Protein AF-A0A928YW26-F1 (afdb_monomer_lite)

pLDDT: mean 84.2, std 14.19, range [53.88, 96.31]

Radius of gyration: 14.89 Å; chains: 1; bounding box: 33×38×35 Å

Foldseek 3Di:
DVLVVCVVVQADLCLVLVVLVVCCVVVPDDDPQVPDPDGTSVVVSVVSVVVQCVVCVVDDDPRGDNCPVVCCVPPVVD

Sequence (78 aa):
FGLRFMTEAGYNPRGILEVMQILSQASGGRKPEFLSSHPDPGNRLQALKAGIQKIYPQGIPQNLEDGRDRFTQAVLRR

Secondary structure (DSSP, 8-state):
-HHHHHHHTTB-TTHHHHHHHHHHHHT-S---GGG-SS--HHHHHHHHHHHHHHH-TT---TT-B--HHHHIIIIIT-

Structure (mmCIF, N/CA/C/O backbone):
data_AF-A0A928YW26-F1
#
_entry.id   AF-A0A928YW26-F1
#
loop_
_atom_site.group_PDB
_atom_site.id
_atom_site.type_symbol
_atom_site.label_atom_id
_atom_site.label_alt_id
_atom_site.label_comp_id
_atom_site.label_asym_id
_atom_site.label_entity_id
_atom_site.label_seq_id
_atom_site.pdbx_PDB_ins_code
_atom_site.Cartn_x
_atom_site.Cartn_y
_atom_site.Cartn_z
_atom_site.occupancy
_atom_site.B_iso_or_equiv
_atom_site.auth_seq_id
_atom_site.auth_comp_id
_atom_site.auth_asym_id
_atom_site.auth_atom_id
_atom_site.pdbx_PDB_model_num
ATOM 1 N N . PHE A 1 1 ? -6.943 6.768 1.628 1.00 73.44 1 PHE A N 1
ATOM 2 C CA . PHE A 1 1 ? -7.965 6.438 0.616 1.00 73.44 1 PHE A CA 1
ATOM 3 C C . PHE A 1 1 ? -7.733 5.053 0.020 1.00 73.44 1 PHE A C 1
ATOM 5 O O . PHE A 1 1 ? -8.472 4.161 0.401 1.00 73.44 1 PHE A O 1
ATOM 12 N N . GLY A 1 2 ? -6.667 4.806 -0.758 1.00 89.69 2 GLY A N 1
ATOM 13 C CA . GLY A 1 2 ? -6.427 3.490 -1.391 1.00 89.69 2 GLY A CA 1
ATOM 14 C C . GLY A 1 2 ? -6.490 2.265 -0.460 1.00 89.69 2 GLY A C 1
ATOM 15 O O . GLY A 1 2 ? -7.164 1.298 -0.781 1.00 89.69 2 GLY A O 1
ATOM 16 N N . LEU A 1 3 ? -5.887 2.331 0.735 1.00 93.75 3 LEU A N 1
ATOM 17 C CA . LEU A 1 3 ? -5.909 1.222 1.708 1.00 93.75 3 LEU A CA 1
ATOM 18 C C . LEU A 1 3 ? -7.317 0.834 2.202 1.00 93.75 3 LEU A C 1
ATOM 20 O O . LEU A 1 3 ? -7.520 -0.318 2.568 1.00 93.75 3 LEU A O 1
ATOM 24 N N . ARG A 1 4 ? -8.265 1.783 2.243 1.00 93.12 4 ARG A N 1
ATOM 25 C CA . ARG A 1 4 ? -9.665 1.504 2.615 1.00 93.12 4 ARG A CA 1
ATOM 26 C C . ARG A 1 4 ? -10.426 0.878 1.452 1.00 93.12 4 ARG A C 1
ATOM 28 O O . ARG A 1 4 ? -11.121 -0.108 1.642 1.00 93.12 4 ARG A O 1
ATOM 35 N N . PHE A 1 5 ? -10.211 1.379 0.236 1.00 95.50 5 PHE A N 1
ATOM 36 C CA . PHE A 1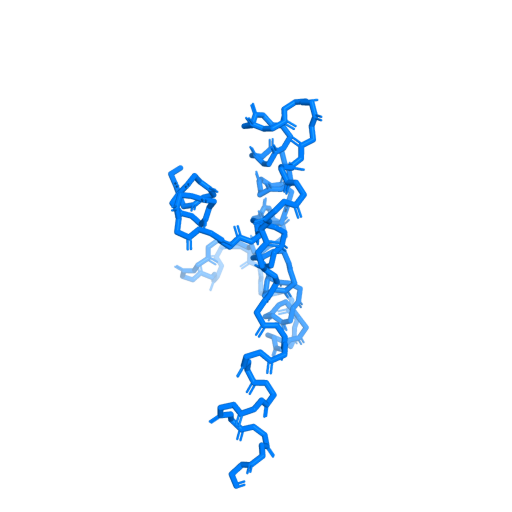 5 ? -10.827 0.792 -0.954 1.00 95.50 5 PHE A CA 1
ATOM 37 C C . PHE A 1 5 ? -10.379 -0.649 -1.196 1.00 95.50 5 PHE A C 1
ATOM 39 O O . PHE A 1 5 ? -11.190 -1.473 -1.598 1.00 95.50 5 PHE A O 1
ATOM 46 N N . MET A 1 6 ? -9.116 -0.982 -0.903 1.00 95.44 6 MET A N 1
ATOM 47 C CA . MET A 1 6 ? -8.650 -2.370 -0.975 1.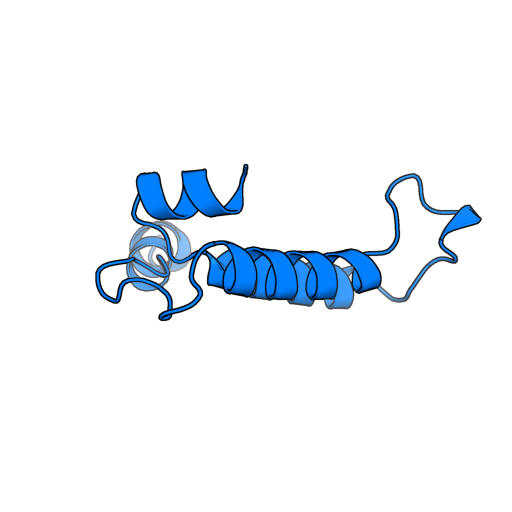00 95.44 6 MET A CA 1
ATOM 48 C C . MET A 1 6 ? -9.473 -3.283 -0.065 1.00 95.44 6 MET A C 1
ATOM 50 O O . MET A 1 6 ? -9.996 -4.286 -0.535 1.00 95.44 6 MET A O 1
ATOM 54 N N . THR A 1 7 ? -9.641 -2.913 1.206 1.00 95.44 7 THR A N 1
ATOM 55 C CA . THR A 1 7 ? -10.408 -3.730 2.155 1.00 95.44 7 THR A CA 1
ATOM 56 C C . THR A 1 7 ? -11.894 -3.769 1.853 1.00 95.44 7 THR A C 1
ATOM 58 O O . THR A 1 7 ? -12.502 -4.821 2.001 1.00 95.44 7 THR A O 1
ATOM 61 N N . GLU A 1 8 ? -12.483 -2.653 1.416 1.00 94.62 8 GLU A N 1
ATOM 62 C CA . GLU A 1 8 ? -13.894 -2.597 1.006 1.00 94.62 8 GLU A CA 1
ATOM 63 C C . GLU A 1 8 ? -14.161 -3.507 -0.200 1.00 94.62 8 GLU A C 1
ATOM 65 O O . GLU A 1 8 ? -15.217 -4.124 -0.289 1.00 94.62 8 GLU A O 1
ATOM 70 N N . ALA A 1 9 ? -13.177 -3.654 -1.089 1.00 95.06 9 ALA A N 1
ATOM 71 C CA . ALA A 1 9 ? -13.217 -4.585 -2.210 1.00 95.06 9 ALA A CA 1
ATOM 72 C C . ALA A 1 9 ? -12.804 -6.029 -1.843 1.00 95.06 9 ALA A C 1
ATOM 74 O O . ALA A 1 9 ? -12.664 -6.859 -2.739 1.00 95.06 9 ALA A O 1
ATOM 75 N N . GLY A 1 10 ? -12.588 -6.336 -0.559 1.00 95.75 10 GLY A N 1
ATOM 76 C CA . GLY A 1 10 ? -12.240 -7.678 -0.080 1.00 95.75 10 GLY A CA 1
ATOM 77 C C . GLY A 1 10 ? -10.756 -8.048 -0.174 1.00 95.75 10 GLY A C 1
ATOM 78 O O . GLY A 1 10 ? -10.401 -9.190 0.105 1.00 95.75 10 GLY A O 1
ATOM 79 N N . TYR A 1 11 ? -9.872 -7.111 -0.523 1.00 95.81 11 TYR A N 1
ATOM 80 C CA . TYR A 1 11 ? -8.435 -7.362 -0.648 1.00 95.81 11 TYR A CA 1
ATOM 81 C C . TYR A 1 11 ? -7.657 -7.012 0.618 1.00 95.81 11 TYR A C 1
ATOM 83 O O . TYR A 1 11 ? -7.886 -5.986 1.267 1.00 95.81 11 TYR A O 1
ATOM 91 N N . ASN A 1 12 ? -6.645 -7.823 0.923 1.00 96.31 12 ASN A N 1
ATOM 92 C CA . ASN A 1 12 ? -5.716 -7.547 2.007 1.00 96.31 12 ASN A CA 1
ATOM 93 C C . ASN A 1 12 ? -4.834 -6.323 1.668 1.00 96.31 12 ASN A C 1
ATOM 95 O O . ASN A 1 12 ? -4.070 -6.344 0.696 1.00 96.31 12 ASN A O 1
ATOM 99 N N . PRO A 1 13 ? -4.859 -5.250 2.482 1.00 96.12 13 PRO A N 1
ATOM 100 C CA . PRO A 1 13 ? -4.121 -4.026 2.202 1.00 96.12 13 PRO A CA 1
ATOM 101 C C . PRO A 1 13 ? -2.604 -4.206 2.340 1.00 96.12 13 PRO A C 1
ATOM 103 O O . PRO A 1 13 ? -1.862 -3.310 1.949 1.00 96.12 13 PRO A O 1
ATOM 106 N N . ARG A 1 14 ? -2.107 -5.340 2.861 1.00 94.94 14 ARG A N 1
ATOM 107 C CA . ARG A 1 14 ? -0.668 -5.651 2.866 1.00 94.94 14 ARG A CA 1
ATOM 108 C C . ARG A 1 14 ? -0.114 -5.920 1.469 1.00 94.94 14 ARG A C 1
ATOM 110 O O . ARG A 1 14 ? 1.075 -5.682 1.269 1.00 94.94 14 ARG A O 1
ATOM 117 N N . GLY A 1 15 ? -0.943 -6.321 0.501 1.00 93.94 15 GLY A N 1
ATOM 118 C CA . GLY A 1 15 ? -0.488 -6.617 -0.864 1.00 93.94 15 GLY A CA 1
ATOM 119 C C . GLY A 1 15 ? 0.218 -5.436 -1.544 1.00 93.94 15 GLY A C 1
ATOM 120 O O . GLY A 1 15 ? 1.206 -5.620 -2.248 1.00 93.94 15 GLY A O 1
ATOM 121 N N . ILE A 1 16 ? -0.192 -4.193 -1.259 1.00 92.94 16 ILE A N 1
ATOM 122 C CA . ILE A 1 16 ? 0.477 -3.004 -1.817 1.00 92.94 16 ILE A CA 1
ATOM 123 C C . ILE A 1 16 ? 1.921 -2.848 -1.312 1.00 92.94 16 ILE A C 1
ATOM 125 O O . ILE A 1 16 ? 2.751 -2.272 -2.011 1.00 92.94 16 ILE A O 1
ATOM 129 N N . LEU A 1 17 ? 2.245 -3.366 -0.119 1.00 92.69 17 LEU A N 1
ATOM 130 C CA . LEU A 1 17 ? 3.609 -3.335 0.415 1.00 92.69 17 LEU A CA 1
ATOM 131 C C . LEU A 1 17 ? 4.532 -4.241 -0.406 1.00 92.69 17 LEU A C 1
ATOM 133 O O . LEU A 1 17 ? 5.652 -3.838 -0.710 1.00 92.69 17 LEU A O 1
ATOM 137 N N . GLU A 1 18 ? 4.043 -5.424 -0.787 1.00 91.31 18 GLU A N 1
ATOM 138 C CA . GLU A 1 18 ? 4.756 -6.371 -1.651 1.00 91.31 18 GLU A CA 1
ATOM 139 C C . GLU A 1 18 ? 4.999 -5.756 -3.036 1.00 91.31 18 GLU A C 1
ATOM 141 O O . GLU A 1 18 ? 6.134 -5.734 -3.507 1.00 91.31 18 GLU A O 1
ATOM 146 N N . VAL A 1 19 ? 3.983 -5.118 -3.633 1.00 89.81 19 VAL A N 1
ATOM 147 C CA . VAL A 1 19 ? 4.140 -4.390 -4.908 1.00 89.81 19 VAL A CA 1
ATOM 148 C C . VAL A 1 19 ? 5.224 -3.312 -4.807 1.00 89.81 19 VAL A C 1
ATOM 150 O O . VAL A 1 19 ? 6.074 -3.211 -5.690 1.00 89.81 19 VAL A O 1
ATOM 153 N N . MET A 1 20 ? 5.242 -2.512 -3.734 1.00 88.19 20 MET A N 1
ATOM 154 C CA . MET A 1 20 ? 6.272 -1.477 -3.565 1.00 88.19 20 MET A CA 1
ATOM 155 C C . MET A 1 20 ? 7.680 -2.069 -3.410 1.00 88.19 20 MET A C 1
ATOM 157 O O . MET A 1 20 ? 8.637 -1.485 -3.918 1.00 88.19 20 MET A O 1
ATOM 161 N N . GLN A 1 21 ? 7.822 -3.216 -2.739 1.00 87.31 21 GLN A N 1
ATOM 162 C CA . GLN A 1 21 ? 9.105 -3.918 -2.629 1.00 87.31 21 GLN A CA 1
ATOM 163 C C . GLN A 1 21 ? 9.582 -4.434 -3.990 1.00 87.31 21 GLN A C 1
ATOM 165 O O . GLN A 1 21 ? 10.734 -4.194 -4.348 1.00 87.31 21 GLN A O 1
ATOM 170 N N . ILE A 1 22 ? 8.693 -5.059 -4.769 1.00 87.00 22 ILE A N 1
ATOM 171 C CA . ILE A 1 22 ? 8.994 -5.551 -6.122 1.00 87.00 22 ILE A CA 1
ATOM 172 C C . ILE A 1 22 ? 9.443 -4.398 -7.023 1.00 87.00 22 ILE A C 1
ATOM 174 O O . ILE A 1 22 ? 10.487 -4.486 -7.665 1.00 87.00 22 ILE A O 1
ATOM 178 N N . LEU A 1 23 ? 8.705 -3.284 -7.034 1.00 83.25 23 LEU A N 1
ATOM 179 C CA . LEU A 1 23 ? 9.063 -2.113 -7.840 1.00 83.25 23 LEU A CA 1
ATOM 180 C C . LEU A 1 23 ? 10.403 -1.507 -7.412 1.00 83.25 23 LEU A C 1
ATOM 182 O O . LEU A 1 23 ? 11.202 -1.136 -8.267 1.00 83.25 23 LEU A O 1
ATOM 186 N N . SER A 1 24 ? 10.668 -1.441 -6.104 1.00 80.38 24 SER A N 1
ATOM 187 C CA . SER A 1 24 ? 11.951 -0.962 -5.580 1.00 80.38 24 SER A CA 1
ATOM 188 C C . SER A 1 24 ? 13.126 -1.848 -5.996 1.00 80.38 24 SER A C 1
ATOM 190 O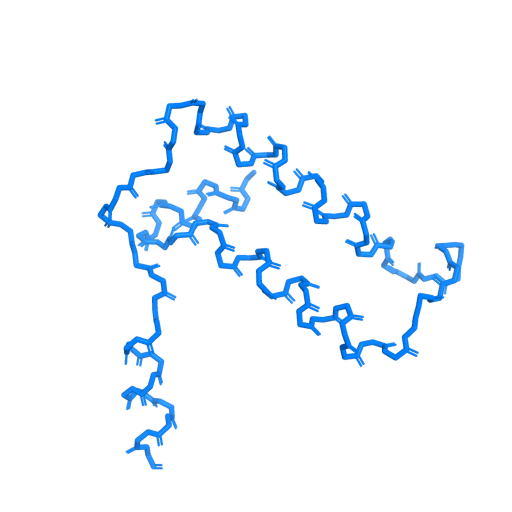 O . SER A 1 24 ? 14.231 -1.336 -6.163 1.00 80.38 24 SER A O 1
ATOM 192 N N . GLN A 1 25 ? 12.920 -3.161 -6.112 1.00 83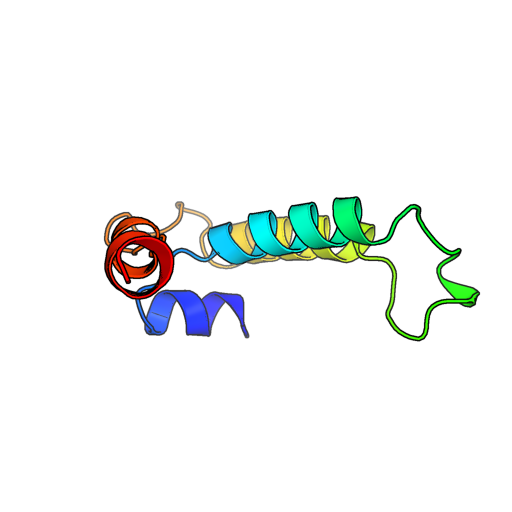.19 25 GLN A N 1
ATOM 193 C CA . GLN A 1 25 ? 13.946 -4.092 -6.585 1.00 83.19 25 GLN A CA 1
ATOM 194 C C . GLN A 1 25 ? 14.130 -3.975 -8.104 1.00 83.19 25 GLN A C 1
ATOM 196 O O . GLN A 1 25 ? 15.258 -3.946 -8.589 1.00 83.19 25 GLN A O 1
ATOM 201 N N . ALA A 1 26 ? 13.029 -3.846 -8.848 1.00 82.81 26 ALA A N 1
ATOM 202 C CA . ALA A 1 26 ? 13.037 -3.755 -10.305 1.00 82.81 26 ALA A CA 1
ATOM 203 C C . ALA A 1 26 ? 13.601 -2.424 -10.834 1.00 82.81 26 ALA A C 1
ATOM 205 O O . ALA A 1 26 ? 14.136 -2.385 -11.938 1.00 82.81 26 ALA A O 1
ATOM 206 N N . SER A 1 27 ? 13.515 -1.329 -10.067 1.00 75.88 27 SER A N 1
ATOM 207 C CA . SER A 1 27 ? 13.961 -0.001 -10.512 1.00 75.88 27 SER A CA 1
ATOM 208 C C . SER A 1 27 ? 15.487 0.185 -10.566 1.00 75.88 27 SER A C 1
ATOM 210 O O . SER A 1 27 ? 15.940 1.276 -10.902 1.00 75.88 27 SER A O 1
ATOM 212 N N . GLY A 1 28 ? 16.290 -0.842 -10.254 1.00 64.62 28 GLY A N 1
ATOM 213 C CA . GLY A 1 28 ? 17.734 -0.865 -10.540 1.00 64.62 28 GLY A CA 1
ATOM 214 C C . GLY A 1 28 ? 18.609 0.097 -9.720 1.00 64.62 28 GLY A C 1
ATOM 215 O O . GLY A 1 28 ? 19.751 0.343 -10.094 1.00 64.62 28 GLY A O 1
ATOM 216 N N . GLY A 1 29 ? 18.100 0.635 -8.608 1.00 61.69 29 GLY A N 1
ATOM 217 C CA . GLY A 1 29 ? 18.803 1.592 -7.744 1.00 61.69 29 GLY A CA 1
ATOM 218 C C . GLY A 1 29 ? 18.027 2.896 -7.546 1.00 61.69 29 GLY A C 1
ATOM 219 O O . GLY A 1 29 ? 17.304 3.359 -8.427 1.00 61.69 29 GLY A O 1
ATOM 220 N N . ARG A 1 30 ? 18.147 3.491 -6.353 1.00 62.56 30 ARG A N 1
ATOM 221 C CA . ARG A 1 30 ? 17.497 4.764 -6.009 1.00 62.56 30 ARG A CA 1
ATOM 222 C C . ARG A 1 30 ? 18.099 5.899 -6.833 1.00 62.56 30 ARG A C 1
ATOM 224 O O . ARG A 1 30 ? 19.228 6.315 -6.582 1.00 62.56 30 ARG A O 1
ATOM 231 N N . LYS A 1 31 ? 17.337 6.439 -7.786 1.00 58.44 31 LYS A N 1
ATOM 232 C CA . LYS A 1 31 ? 17.619 7.780 -8.307 1.00 58.44 31 LYS A CA 1
ATOM 233 C C . LYS A 1 31 ? 17.419 8.786 -7.162 1.00 58.44 31 LYS A C 1
ATOM 235 O O . LYS A 1 31 ? 16.444 8.637 -6.427 1.00 58.44 31 LYS A O 1
ATOM 240 N N . PRO A 1 32 ? 18.298 9.791 -6.995 1.00 56.41 32 PRO A N 1
ATOM 241 C CA . PRO A 1 32 ? 18.079 10.866 -6.030 1.00 56.41 32 PRO A CA 1
ATOM 242 C C . PRO A 1 32 ? 16.676 11.468 -6.188 1.00 56.41 32 PRO A C 1
ATOM 244 O O . PRO A 1 32 ? 16.213 11.661 -7.313 1.00 56.41 32 PRO A O 1
ATOM 247 N N . GLU A 1 33 ? 15.999 11.764 -5.076 1.00 55.28 33 GLU A N 1
ATOM 248 C CA . GLU A 1 33 ? 14.587 12.189 -5.047 1.00 55.28 33 GLU A CA 1
ATOM 249 C C . GLU A 1 33 ? 14.328 13.436 -5.913 1.00 55.28 33 GLU A C 1
ATOM 251 O O . GLU A 1 33 ? 13.307 13.519 -6.589 1.00 55.28 33 GLU A O 1
ATOM 256 N N . PHE A 1 34 ? 15.313 14.337 -6.003 1.00 55.94 34 PHE A N 1
ATOM 257 C CA . PHE A 1 34 ? 15.286 15.528 -6.863 1.00 55.94 34 PHE A CA 1
ATOM 258 C C . PHE A 1 34 ? 15.203 15.222 -8.372 1.00 55.94 34 PHE A C 1
ATOM 260 O O . PHE A 1 34 ? 14.706 16.035 -9.143 1.00 55.94 34 PHE A O 1
ATOM 267 N N . LEU A 1 35 ? 15.686 14.056 -8.810 1.00 56.22 35 LEU A N 1
ATOM 268 C CA . LEU A 1 35 ? 15.740 13.659 -10.224 1.00 56.22 35 LEU A CA 1
ATOM 269 C C . LEU A 1 35 ? 14.597 12.719 -10.627 1.00 56.22 35 LEU A C 1
ATOM 271 O O . LEU A 1 35 ? 14.555 12.249 -11.766 1.00 56.22 35 LEU A O 1
ATOM 275 N N . SER A 1 36 ? 13.689 12.407 -9.703 1.00 58.12 36 SER A N 1
ATOM 276 C CA . SER A 1 36 ? 12.585 11.489 -9.960 1.00 58.12 36 SER A CA 1
ATOM 277 C C . SER A 1 36 ? 11.296 12.276 -10.207 1.00 58.12 36 SER A C 1
ATOM 279 O O . SER A 1 36 ? 10.854 13.037 -9.355 1.00 58.12 36 SER A O 1
ATOM 281 N N . SER A 1 37 ? 10.627 12.049 -11.345 1.00 63.00 37 SER A N 1
ATOM 282 C CA . SER A 1 37 ? 9.251 12.539 -11.590 1.00 63.00 37 SER A CA 1
ATOM 283 C C . SER A 1 37 ? 8.213 11.887 -10.661 1.00 63.00 37 SER A C 1
ATOM 285 O O . SER A 1 37 ? 7.043 12.271 -10.633 1.00 63.00 37 SER A O 1
ATOM 287 N N . HIS A 1 38 ? 8.652 10.896 -9.884 1.00 56.09 38 HIS A N 1
ATOM 288 C CA . HIS A 1 38 ? 7.903 10.226 -8.839 1.00 56.09 38 HIS A CA 1
ATOM 289 C C . HIS A 1 38 ? 8.730 10.230 -7.542 1.00 56.09 38 HIS A C 1
ATOM 291 O O . HIS A 1 38 ? 9.842 9.708 -7.558 1.00 56.09 38 HIS A O 1
ATOM 297 N N . PRO A 1 39 ? 8.218 10.775 -6.423 1.00 55.81 39 PRO A N 1
ATOM 298 C CA . PRO A 1 39 ? 8.949 10.816 -5.152 1.00 55.81 39 PRO A CA 1
ATOM 299 C C . PRO A 1 39 ? 9.344 9.408 -4.674 1.00 55.81 39 PRO A C 1
ATOM 301 O O . PRO A 1 39 ? 8.611 8.442 -4.930 1.00 55.81 39 PRO A O 1
ATOM 304 N N . ASP A 1 40 ? 10.498 9.311 -4.000 1.00 53.88 40 ASP A N 1
ATOM 305 C CA . ASP A 1 40 ? 11.233 8.067 -3.722 1.00 53.88 40 ASP A CA 1
ATOM 306 C C . ASP A 1 40 ? 10.323 6.986 -3.084 1.00 53.88 40 ASP A C 1
ATOM 308 O O . ASP A 1 40 ? 9.603 7.249 -2.108 1.00 53.88 40 ASP A O 1
ATOM 312 N N . PRO A 1 41 ? 10.339 5.741 -3.601 1.00 57.94 41 PRO A N 1
ATOM 313 C CA . PRO A 1 41 ? 9.530 4.635 -3.081 1.00 57.94 41 PRO A CA 1
ATOM 314 C C . PRO A 1 41 ? 9.807 4.290 -1.607 1.00 57.94 41 PRO A C 1
ATOM 316 O O . PRO A 1 41 ? 8.940 3.720 -0.937 1.00 57.94 41 PRO A O 1
ATOM 319 N N . GLY A 1 42 ? 10.967 4.658 -1.060 1.00 58.19 42 GLY A N 1
ATOM 320 C CA . GLY A 1 42 ? 11.316 4.389 0.335 1.00 58.19 42 GLY A CA 1
ATOM 321 C C . GLY A 1 42 ? 10.433 5.092 1.360 1.00 58.19 42 GLY A C 1
ATOM 322 O O . GLY A 1 42 ? 10.008 4.470 2.337 1.00 58.19 42 GLY A O 1
ATOM 323 N N . ASN A 1 43 ? 10.093 6.358 1.102 1.00 72.31 43 ASN A N 1
ATOM 324 C CA . ASN A 1 43 ? 9.159 7.115 1.938 1.00 72.31 43 ASN A CA 1
ATOM 325 C C . ASN A 1 43 ? 7.745 6.526 1.833 1.00 72.31 43 ASN A C 1
ATOM 327 O O . ASN A 1 43 ? 6.990 6.485 2.808 1.00 72.31 43 ASN A O 1
ATOM 331 N N . ARG A 1 44 ? 7.406 5.975 0.663 1.00 81.12 44 ARG A N 1
ATOM 332 C CA . ARG A 1 44 ? 6.093 5.388 0.395 1.00 81.12 44 ARG A CA 1
ATOM 333 C C . ARG A 1 44 ? 5.848 4.106 1.181 1.00 81.12 44 ARG A C 1
ATOM 335 O O . ARG A 1 44 ? 4.761 3.949 1.730 1.00 81.12 44 ARG A O 1
ATOM 342 N N . LEU A 1 45 ? 6.830 3.208 1.283 1.00 87.12 45 LEU A N 1
ATOM 343 C CA . LEU A 1 45 ? 6.655 1.965 2.044 1.00 87.12 45 LEU A CA 1
ATOM 344 C C . LEU A 1 45 ? 6.376 2.252 3.528 1.00 87.12 45 LEU A C 1
ATOM 346 O O . LEU A 1 45 ? 5.479 1.642 4.113 1.00 87.12 45 LEU A O 1
ATOM 350 N N . GLN A 1 46 ? 7.107 3.195 4.131 1.00 89.00 46 GLN A N 1
ATOM 351 C CA . GLN A 1 46 ? 6.866 3.595 5.521 1.00 89.00 46 GLN A CA 1
ATOM 352 C C . GLN A 1 46 ? 5.511 4.289 5.690 1.00 89.00 46 GLN A C 1
ATOM 354 O O . GLN A 1 46 ? 4.755 3.930 6.593 1.00 89.00 46 GLN A O 1
ATOM 359 N N . ALA A 1 47 ? 5.159 5.209 4.787 1.00 90.50 47 ALA A N 1
ATOM 360 C CA . ALA A 1 47 ? 3.860 5.878 4.807 1.00 90.50 47 ALA A CA 1
ATOM 361 C C . ALA A 1 47 ? 2.690 4.886 4.682 1.00 90.50 47 ALA A C 1
ATOM 363 O O . ALA A 1 47 ? 1.677 5.032 5.365 1.00 90.50 47 ALA A O 1
ATOM 364 N N . LEU A 1 48 ? 2.832 3.845 3.855 1.00 92.69 48 LEU A N 1
ATOM 365 C CA . LEU A 1 48 ? 1.830 2.787 3.715 1.00 92.69 48 LEU A CA 1
ATOM 366 C C . LEU A 1 48 ? 1.722 1.934 4.982 1.00 92.69 48 LEU A C 1
ATOM 368 O O . LEU A 1 48 ? 0.607 1.680 5.432 1.00 92.69 48 LEU A O 1
ATOM 372 N N . LYS A 1 49 ? 2.847 1.540 5.596 1.00 93.81 49 LYS A N 1
ATOM 373 C CA . LYS A 1 49 ? 2.844 0.819 6.883 1.00 93.81 49 LYS A CA 1
ATOM 374 C C . LYS A 1 49 ? 2.149 1.633 7.979 1.00 93.81 49 LYS A C 1
ATOM 376 O O . LYS A 1 49 ? 1.256 1.113 8.645 1.00 93.81 49 LYS A O 1
ATOM 381 N N . ALA A 1 50 ? 2.497 2.914 8.110 1.00 94.44 50 ALA A N 1
ATOM 382 C CA . ALA A 1 50 ? 1.859 3.825 9.059 1.00 94.44 50 ALA A CA 1
ATOM 383 C C . ALA A 1 50 ? 0.365 4.017 8.750 1.00 94.44 50 ALA A C 1
ATOM 385 O O . ALA A 1 50 ? -0.468 4.021 9.653 1.00 94.44 50 ALA A O 1
ATOM 386 N N . GLY A 1 51 ? 0.005 4.118 7.468 1.00 95.12 51 GLY A N 1
ATOM 387 C CA . GLY A 1 51 ? -1.382 4.196 7.021 1.00 95.12 51 GLY A CA 1
ATOM 388 C C . GLY A 1 51 ? -2.195 2.958 7.399 1.00 95.12 51 GLY A C 1
ATOM 389 O O . GLY A 1 51 ? -3.303 3.100 7.911 1.00 95.12 51 GLY A O 1
ATOM 390 N N . ILE A 1 52 ? -1.640 1.757 7.207 1.00 95.94 52 ILE A N 1
ATOM 391 C CA . ILE A 1 52 ? -2.271 0.495 7.617 1.00 95.94 52 ILE A CA 1
ATOM 392 C C . ILE A 1 52 ? -2.481 0.483 9.132 1.00 95.94 52 ILE A C 1
ATOM 394 O O . ILE A 1 52 ? -3.597 0.237 9.575 1.00 95.94 52 ILE A O 1
ATOM 398 N N . GLN A 1 53 ? -1.453 0.807 9.921 1.00 96.31 53 GLN A N 1
ATOM 399 C CA . GLN A 1 53 ? -1.558 0.838 11.384 1.00 96.31 53 GLN A CA 1
ATOM 400 C C . GLN A 1 53 ? -2.593 1.863 11.872 1.00 96.31 53 GLN A C 1
ATOM 402 O O . GLN A 1 53 ? -3.351 1.586 12.797 1.00 96.31 53 GLN A O 1
ATOM 407 N N . LYS A 1 54 ? -2.667 3.032 11.225 1.00 95.81 54 LYS A N 1
ATOM 408 C CA . LYS A 1 54 ? -3.643 4.078 11.553 1.00 95.81 54 LYS A CA 1
ATOM 409 C C . LYS A 1 54 ? -5.082 3.666 11.233 1.00 95.81 54 LYS A C 1
ATOM 411 O O . LYS A 1 54 ? -5.991 4.039 11.965 1.00 95.81 54 LYS A O 1
ATOM 416 N N . ILE A 1 55 ? -5.304 2.962 10.122 1.00 94.94 55 ILE A N 1
ATOM 417 C CA . ILE A 1 55 ? -6.651 2.543 9.699 1.00 94.94 55 ILE A CA 1
ATOM 418 C C . ILE A 1 55 ? -7.102 1.293 10.466 1.00 94.94 55 ILE A C 1
ATOM 420 O O . ILE A 1 55 ? -8.276 1.187 10.807 1.00 94.94 55 ILE A O 1
ATOM 424 N N . TYR A 1 56 ? -6.172 0.384 10.765 1.00 95.06 56 TYR A N 1
ATOM 425 C CA . TYR A 1 56 ? -6.424 -0.909 11.399 1.00 95.06 56 TYR A CA 1
ATOM 426 C C . TYR A 1 56 ? -5.627 -1.049 12.708 1.00 95.06 56 TYR A C 1
ATOM 428 O O . TYR A 1 56 ? -4.747 -1.909 12.804 1.00 95.06 56 TYR A O 1
ATOM 436 N N . PRO A 1 57 ? -5.904 -0.223 13.735 1.00 95.50 57 PRO A N 1
ATOM 437 C CA . PRO A 1 57 ? -5.140 -0.239 14.985 1.00 95.50 57 PRO A CA 1
ATOM 438 C C . PRO A 1 57 ? -5.270 -1.561 15.756 1.00 95.50 57 PRO A C 1
ATOM 440 O O . PRO A 1 57 ? -4.368 -1.914 16.506 1.00 95.50 57 PRO A O 1
ATOM 443 N N . GLN A 1 58 ? -6.359 -2.306 15.537 1.00 96.12 58 GLN A N 1
ATOM 444 C CA . GLN A 1 58 ? -6.608 -3.632 16.122 1.00 96.12 58 GLN A CA 1
ATOM 445 C C . GLN A 1 58 ? -6.209 -4.787 15.191 1.00 96.12 58 GLN A C 1
ATOM 447 O O . GLN A 1 58 ? -6.542 -5.943 15.435 1.00 96.12 58 GLN A O 1
ATOM 452 N N . GLY A 1 59 ? -5.497 -4.480 14.106 1.00 94.06 59 GLY A N 1
ATOM 453 C CA . GLY A 1 59 ? -5.156 -5.442 13.069 1.00 94.06 59 GLY A CA 1
ATOM 454 C C . GLY A 1 59 ? -6.150 -5.467 11.909 1.00 94.06 59 GLY A C 1
ATOM 455 O O . GLY A 1 59 ? -7.263 -4.946 11.971 1.00 94.06 59 GLY A O 1
ATOM 456 N N . ILE A 1 60 ? -5.684 -6.044 10.804 1.00 94.69 60 ILE A N 1
ATOM 457 C CA . ILE A 1 60 ? -6.435 -6.181 9.554 1.00 94.69 60 ILE A CA 1
ATOM 458 C C . ILE A 1 60 ? -7.443 -7.336 9.697 1.00 94.69 60 ILE A C 1
ATOM 460 O O . ILE A 1 60 ? -7.053 -8.385 10.220 1.00 94.69 60 ILE A O 1
ATOM 464 N N . PRO A 1 61 ? -8.693 -7.187 9.212 1.00 94.75 61 PRO A N 1
ATOM 465 C CA . PRO A 1 61 ? -9.668 -8.277 9.183 1.00 94.75 61 PRO A CA 1
ATOM 466 C C . PRO A 1 61 ? -9.119 -9.535 8.495 1.00 94.75 61 PRO A C 1
ATOM 468 O O . PRO A 1 61 ? -8.465 -9.450 7.458 1.00 94.75 61 PRO A O 1
ATOM 471 N N . GLN A 1 62 ? -9.380 -10.710 9.069 1.00 93.31 62 GLN A N 1
ATOM 472 C CA . GLN A 1 62 ? -8.814 -11.972 8.572 1.00 93.31 62 GLN A CA 1
ATOM 473 C C . GLN A 1 62 ? -9.519 -12.514 7.321 1.00 93.31 62 GLN A C 1
ATOM 475 O O . GLN A 1 62 ? -8.951 -13.327 6.603 1.00 93.31 62 GLN A O 1
ATOM 480 N N . ASN A 1 63 ? -10.738 -12.058 7.036 1.00 94.75 63 ASN A N 1
ATOM 481 C CA . ASN A 1 63 ? -11.572 -12.514 5.922 1.00 94.75 63 ASN A CA 1
ATOM 482 C C . ASN A 1 63 ? -11.260 -11.810 4.586 1.00 94.75 63 ASN A C 1
ATOM 484 O O . ASN A 1 63 ? -12.142 -11.687 3.740 1.00 94.75 63 ASN A O 1
ATOM 488 N N . LEU A 1 64 ? -10.040 -11.300 4.418 1.00 95.56 64 LEU A N 1
ATOM 489 C CA . LEU A 1 64 ? -9.602 -10.590 3.218 1.00 95.56 64 LEU A CA 1
ATOM 490 C C . LEU A 1 64 ? -8.689 -11.474 2.372 1.00 95.56 64 LEU A C 1
ATOM 492 O O . LEU A 1 64 ? -7.859 -12.214 2.900 1.00 95.56 64 LEU A O 1
ATOM 496 N N . GLU A 1 65 ? -8.794 -11.344 1.057 1.00 95.06 65 GLU A N 1
ATOM 497 C CA . GLU A 1 65 ? -8.028 -12.146 0.112 1.00 95.06 65 GLU A CA 1
ATOM 498 C C . GLU A 1 65 ? -6.686 -11.489 -0.246 1.00 95.06 65 GLU A C 1
ATOM 500 O O . GLU A 1 65 ? -6.618 -10.304 -0.583 1.00 95.06 65 GLU A O 1
ATOM 505 N N . ASP A 1 66 ? -5.614 -12.286 -0.267 1.00 91.00 66 ASP A N 1
ATOM 506 C CA . ASP A 1 66 ? -4.334 -11.900 -0.886 1.00 91.00 66 ASP A CA 1
ATOM 507 C C . ASP A 1 66 ? -4.354 -12.097 -2.419 1.00 91.00 66 ASP A C 1
ATOM 509 O O . ASP A 1 66 ? -3.479 -11.610 -3.130 1.00 91.00 66 ASP A O 1
ATOM 513 N N . GLY A 1 67 ? -5.343 -12.829 -2.951 1.00 89.69 67 GLY A N 1
ATOM 514 C CA . GLY A 1 67 ? -5.548 -13.031 -4.391 1.00 89.69 67 GLY A CA 1
ATOM 515 C C . GLY A 1 67 ? -4.572 -13.995 -5.084 1.00 89.69 67 GLY A C 1
ATOM 516 O O . GLY A 1 67 ? -4.679 -14.180 -6.297 1.00 89.69 67 GLY A O 1
ATOM 517 N N . ARG A 1 68 ? -3.648 -14.635 -4.350 1.00 89.00 68 ARG A N 1
ATOM 518 C CA . ARG A 1 68 ? -2.612 -15.538 -4.901 1.00 89.00 68 ARG A CA 1
ATOM 519 C C . ARG A 1 68 ? -3.187 -16.741 -5.649 1.00 89.00 68 ARG A C 1
ATOM 521 O O . ARG A 1 68 ? -2.769 -17.018 -6.775 1.00 89.00 68 ARG A O 1
ATOM 528 N N . ASP A 1 69 ? -4.178 -17.412 -5.069 1.00 89.44 69 ASP A N 1
ATOM 529 C CA . ASP A 1 69 ? -4.803 -18.586 -5.689 1.00 89.44 69 ASP A CA 1
ATOM 530 C C . ASP A 1 69 ? -5.580 -18.200 -6.950 1.00 89.44 69 ASP A C 1
ATOM 532 O O . ASP A 1 69 ? -5.418 -18.824 -8.001 1.00 89.44 69 ASP A O 1
ATOM 536 N N . ARG A 1 70 ? -6.355 -17.106 -6.878 1.00 89.38 70 ARG A N 1
ATOM 537 C CA . ARG A 1 70 ? -7.086 -16.554 -8.026 1.00 89.38 70 ARG A CA 1
ATOM 538 C C . ARG A 1 70 ? -6.136 -16.178 -9.160 1.00 89.38 70 ARG A C 1
ATOM 540 O O . ARG A 1 70 ? -6.395 -16.525 -10.308 1.00 89.38 70 ARG A O 1
ATOM 547 N N . PHE A 1 71 ? -5.036 -15.491 -8.849 1.00 88.62 71 PHE A N 1
ATOM 548 C CA . PHE A 1 71 ? -4.022 -15.119 -9.836 1.00 88.62 71 PHE A CA 1
ATOM 549 C C . PHE A 1 71 ? -3.384 -16.355 -10.477 1.00 88.62 71 PHE A C 1
ATOM 551 O O . PHE A 1 71 ? -3.294 -16.437 -11.700 1.00 88.62 71 PHE A O 1
ATOM 558 N N . THR A 1 72 ? -3.012 -17.349 -9.669 1.00 92.19 72 THR A N 1
ATOM 559 C CA . THR A 1 72 ? -2.416 -18.599 -10.159 1.00 92.19 72 THR A CA 1
ATOM 560 C C . THR A 1 72 ? -3.335 -19.301 -11.153 1.00 92.19 72 THR A C 1
ATOM 562 O O . THR A 1 72 ? -2.900 -19.674 -12.240 1.00 92.19 72 THR A O 1
ATOM 565 N N . GLN A 1 73 ? -4.617 -19.444 -10.818 1.00 91.94 73 GLN A N 1
ATOM 566 C CA . GLN A 1 73 ? -5.592 -20.077 -11.707 1.00 91.94 73 GLN A CA 1
ATOM 567 C C . GLN A 1 73 ? -5.855 -19.253 -12.972 1.00 91.94 73 GLN A C 1
ATOM 569 O O . GLN A 1 73 ? -5.933 -19.812 -14.062 1.00 91.94 73 GLN A O 1
ATOM 574 N N . ALA A 1 74 ? -5.991 -17.933 -12.840 1.00 91.88 74 ALA A N 1
ATOM 575 C CA . ALA A 1 74 ? -6.393 -17.073 -13.946 1.00 91.88 74 ALA A CA 1
ATOM 576 C C . ALA A 1 74 ? -5.254 -16.724 -14.913 1.00 91.88 74 ALA A C 1
ATOM 578 O O . ALA A 1 74 ? -5.545 -16.411 -16.068 1.00 91.88 74 ALA A O 1
ATOM 579 N N . VAL A 1 75 ? -3.999 -16.734 -14.453 1.00 92.38 75 VAL A N 1
ATOM 580 C CA . VAL A 1 75 ? -2.839 -16.232 -15.208 1.00 92.38 75 VAL A CA 1
ATOM 581 C C . VAL A 1 75 ? -1.797 -17.318 -15.455 1.00 92.38 75 VAL A C 1
ATOM 583 O O . VAL A 1 75 ? -1.350 -17.458 -16.585 1.00 92.38 75 VAL A O 1
ATOM 586 N N . LEU A 1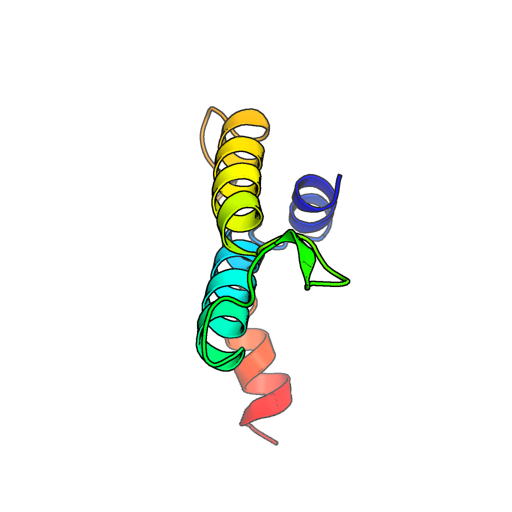 76 ? -1.416 -18.089 -14.430 1.00 87.31 76 LEU A N 1
ATOM 587 C CA . LEU A 1 76 ? -0.302 -19.046 -14.530 1.00 87.31 76 LEU A CA 1
ATOM 588 C C . LEU A 1 76 ? -0.715 -20.427 -15.056 1.00 87.31 76 LEU A C 1
ATOM 590 O O . LEU A 1 76 ? 0.136 -21.172 -15.523 1.00 87.31 76 LEU A O 1
ATOM 594 N N . ARG A 1 77 ? -1.999 -20.790 -14.947 1.00 81.62 77 ARG A N 1
ATOM 595 C CA . ARG A 1 77 ? -2.548 -22.065 -15.447 1.00 81.62 77 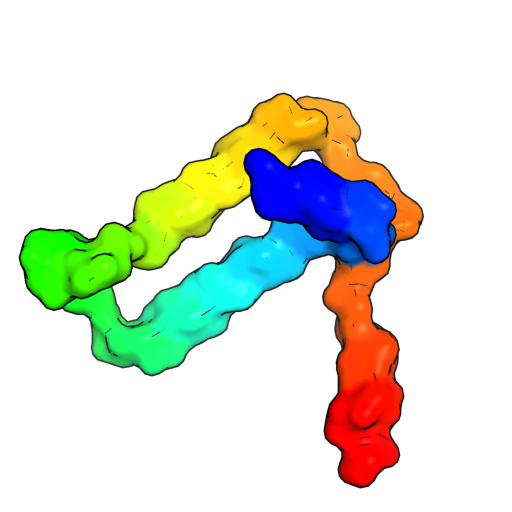ARG A CA 1
ATOM 596 C C . ARG A 1 77 ? -3.163 -21.969 -16.851 1.00 81.62 77 ARG A C 1
ATOM 598 O O . ARG A 1 77 ? -3.898 -22.875 -17.236 1.00 81.62 77 ARG A O 1
ATOM 605 N N . ARG A 1 78 ? -2.911 -20.878 -17.578 1.00 57.56 78 ARG A N 1
ATOM 606 C CA . ARG A 1 78 ? -3.259 -20.760 -19.001 1.00 57.56 78 ARG A CA 1
ATOM 607 C C . ARG A 1 78 ? -2.120 -21.247 -19.879 1.00 57.56 78 ARG A C 1
ATOM 609 O O . ARG A 1 78 ? -0.958 -21.019 -19.484 1.00 57.56 78 ARG A O 1
#